Protein AF-A0A5C7WUM7-F1 (afdb_monomer)

Solvent-accessible surface area (backbone atoms only — not comparable to full-atom values): 9212 Å² total; per-residue (Å²): 139,86,84,88,80,85,84,84,79,79,78,79,82,80,80,76,76,86,65,81,74,72,51,59,69,54,48,72,57,59,39,45,69,56,47,37,48,53,50,24,64,69,45,65,85,46,65,63,84,47,30,36,38,27,57,32,47,65,60,32,48,43,39,71,70,52,13,60,83,59,69,40,74,51,57,73,38,27,27,21,51,77,48,29,74,81,45,63,60,85,61,64,52,58,50,31,42,37,37,35,61,64,58,68,76,61,54,49,74,48,17,77,38,73,41,80,76,46,76,52,67,51,63,96,77,51,84,41,74,48,49,78,55,59,12,27,34,28,49,31,22,58,41,76,48,38,27,71,72,43,37,74,77,53,46,47,82,130

Foldseek 3Di:
DDDDDDDDDDDDDPPPPPPPPVVQVVLLVAQLLVQLLVVLVVCVVPDQAAEEEEAEVSNQVSCVPCVVVNVNPHHYQALEDCSLVVDDDDWANQKHWYWAQDDQVLLCVFAVDKAFDFWRDGPPNDDGCSNVRRITIIIGHRTPDGSVVCSVSRHDHD

Mean predicted aligned error: 10.4 Å

Secondary structure (DSSP, 8-state):
---------PPP-------SSSHHHHHHHTTHHHHHHHHHHHHTTS-TT--EEESSHHHHHHHHHHGGGGT--S-EEE-BGGGGGG-PPSS--SEEEEEES--HHHHTTTEEEEEEEEE---GGG---HHHHHT-EEEEEEEESS-HHHHHHHH-B--

pLDDT: mean 82.72, std 21.34, range [34.72, 98.56]

Radius of gyration: 23.05 Å; Cα contacts (8 Å, |Δi|>4): 249; chains: 1; bounding box: 93×44×35 Å

Structure (mmCIF, N/CA/C/O backbone):
data_AF-A0A5C7WUM7-F1
#
_entry.id   AF-A0A5C7WUM7-F1
#
loop_
_atom_site.group_PDB
_atom_site.id
_atom_site.type_symbol
_atom_site.label_atom_id
_atom_site.label_alt_id
_atom_site.label_comp_id
_atom_site.label_asym_id
_atom_site.label_entity_id
_atom_site.label_seq_id
_atom_site.pdbx_PDB_ins_code
_atom_site.Cartn_x
_atom_site.Cartn_y
_atom_site.Cartn_z
_atom_site.occupancy
_atom_site.B_iso_or_equiv
_atom_site.auth_seq_id
_atom_site.auth_comp_id
_atom_site.auth_asym_id
_atom_site.auth_atom_id
_atom_site.pdbx_PDB_model_num
ATOM 1 N N . MET A 1 1 ? 77.664 -34.290 1.719 1.00 35.78 1 MET A N 1
ATOM 2 C CA . MET A 1 1 ? 77.511 -33.013 0.987 1.00 35.78 1 MET A CA 1
ATOM 3 C C . MET A 1 1 ? 76.287 -33.135 0.084 1.00 35.78 1 MET A C 1
ATOM 5 O O . MET A 1 1 ? 76.314 -33.987 -0.789 1.00 35.78 1 MET A O 1
ATOM 9 N N . GLY A 1 2 ? 75.216 -32.368 0.329 1.00 37.47 2 GLY A N 1
ATOM 10 C CA . GLY A 1 2 ? 74.083 -32.226 -0.609 1.00 37.47 2 GLY A CA 1
ATOM 11 C C . GLY A 1 2 ? 72.697 -32.566 -0.044 1.00 37.47 2 GLY A C 1
ATOM 12 O O . GLY A 1 2 ? 72.383 -33.726 0.161 1.00 37.47 2 GLY A O 1
ATOM 13 N N . LEU A 1 3 ? 71.894 -31.526 0.197 1.00 34.72 3 LEU A N 1
ATOM 14 C CA . LEU A 1 3 ? 70.590 -31.474 0.872 1.00 34.72 3 LEU A CA 1
ATOM 15 C C . LEU A 1 3 ? 69.452 -32.340 0.283 1.00 34.72 3 LEU A C 1
ATOM 17 O O . LEU A 1 3 ? 69.295 -32.475 -0.927 1.00 34.72 3 LEU A O 1
ATOM 21 N N . ALA A 1 4 ? 68.549 -32.749 1.182 1.00 41.78 4 ALA A N 1
ATOM 22 C CA . ALA A 1 4 ? 67.186 -33.201 0.912 1.00 41.78 4 ALA A CA 1
ATOM 23 C C . ALA A 1 4 ? 66.309 -32.129 0.238 1.00 41.78 4 ALA A C 1
ATOM 25 O O . ALA A 1 4 ? 66.378 -30.962 0.621 1.00 41.78 4 ALA A O 1
ATOM 26 N N . ARG A 1 5 ? 65.388 -32.536 -0.654 1.00 41.75 5 ARG A N 1
ATOM 27 C CA . ARG A 1 5 ? 64.127 -31.812 -0.924 1.00 41.75 5 ARG A CA 1
ATOM 28 C C . ARG A 1 5 ? 62.994 -32.787 -1.254 1.00 41.75 5 ARG A C 1
ATOM 30 O O . ARG A 1 5 ? 62.941 -33.358 -2.340 1.00 41.75 5 ARG A O 1
ATOM 37 N N . GLY A 1 6 ? 62.082 -32.956 -0.295 1.00 39.31 6 GLY A N 1
ATOM 38 C CA . GLY A 1 6 ? 60.816 -33.660 -0.474 1.00 39.31 6 GLY A CA 1
ATOM 39 C C . GLY A 1 6 ? 59.922 -32.948 -1.489 1.00 39.31 6 GLY A C 1
ATOM 40 O O . GLY A 1 6 ? 59.843 -31.718 -1.523 1.00 39.31 6 GLY A O 1
ATOM 41 N N . ARG A 1 7 ? 59.247 -33.722 -2.341 1.00 42.12 7 ARG A N 1
ATOM 42 C CA . ARG A 1 7 ? 58.310 -33.189 -3.330 1.00 42.12 7 ARG A CA 1
ATOM 43 C C . ARG A 1 7 ? 56.909 -33.157 -2.719 1.00 42.12 7 ARG A C 1
ATOM 45 O O . ARG A 1 7 ? 56.165 -34.127 -2.799 1.00 42.12 7 ARG A O 1
ATOM 52 N N . VAL A 1 8 ? 56.560 -32.024 -2.115 1.00 46.28 8 VAL A N 1
ATOM 53 C CA . VAL A 1 8 ? 55.179 -31.683 -1.749 1.00 46.28 8 VAL A CA 1
ATOM 54 C C . VAL A 1 8 ? 54.373 -31.548 -3.044 1.00 46.28 8 VAL A C 1
ATOM 56 O O . VAL A 1 8 ? 54.616 -30.631 -3.831 1.00 46.28 8 VAL A O 1
ATOM 59 N N . ARG A 1 9 ? 53.424 -32.454 -3.300 1.00 42.31 9 ARG A N 1
ATOM 60 C CA . ARG A 1 9 ? 52.390 -32.242 -4.323 1.00 42.31 9 ARG A CA 1
ATOM 61 C C . ARG A 1 9 ? 51.173 -31.625 -3.642 1.00 42.31 9 ARG A C 1
ATOM 63 O O . ARG A 1 9 ? 50.562 -32.227 -2.770 1.00 42.31 9 ARG A O 1
ATOM 70 N N . ARG A 1 10 ? 50.918 -30.370 -4.014 1.00 42.22 10 ARG A N 1
ATOM 71 C CA . ARG A 1 10 ? 49.876 -29.486 -3.488 1.00 42.22 10 ARG A CA 1
ATOM 72 C C . ARG A 1 10 ? 48.494 -30.123 -3.663 1.00 42.22 10 ARG A C 1
ATOM 74 O O . ARG A 1 10 ? 48.159 -30.561 -4.761 1.00 42.22 10 ARG A O 1
ATOM 81 N N . VAL A 1 11 ? 47.719 -30.142 -2.581 1.00 46.72 11 VAL A N 1
ATOM 82 C CA . VAL A 1 11 ? 46.277 -30.424 -2.581 1.00 46.72 11 VAL A CA 1
ATOM 83 C C . VAL A 1 11 ? 45.583 -29.344 -3.415 1.00 46.72 11 VAL A C 1
ATOM 85 O O . VAL A 1 11 ? 45.943 -28.170 -3.329 1.00 46.72 11 VAL A O 1
ATOM 88 N N . GLY A 1 12 ? 44.654 -29.765 -4.275 1.00 35.97 12 GLY A N 1
ATOM 89 C CA . GLY A 1 12 ? 43.922 -28.893 -5.188 1.00 35.97 12 GLY A CA 1
ATOM 90 C C . GLY A 1 12 ? 43.213 -27.757 -4.456 1.00 35.97 12 GLY A C 1
ATOM 91 O O . GLY A 1 12 ? 42.597 -27.954 -3.412 1.00 35.97 12 GLY A O 1
ATOM 92 N N . TRP A 1 13 ? 43.313 -26.562 -5.026 1.00 36.31 13 TRP A N 1
ATOM 93 C CA . TRP A 1 13 ? 42.541 -25.404 -4.611 1.00 36.31 13 TRP A CA 1
ATOM 94 C C . TRP A 1 13 ? 41.065 -25.675 -4.893 1.00 36.31 13 TRP A C 1
ATOM 96 O O . TRP A 1 13 ? 40.659 -25.750 -6.051 1.00 36.31 13 TRP A O 1
ATOM 106 N N . VAL A 1 14 ? 40.255 -25.804 -3.845 1.00 42.81 14 VAL A N 1
ATOM 107 C CA . VAL A 1 14 ? 38.817 -25.582 -3.980 1.00 42.81 14 VAL A CA 1
ATOM 108 C C . VAL A 1 14 ? 38.654 -24.085 -4.221 1.00 42.81 14 VAL A C 1
ATOM 110 O O . VAL A 1 14 ? 38.796 -23.279 -3.303 1.00 42.81 14 VAL A O 1
ATOM 113 N N . VAL A 1 15 ? 38.405 -23.698 -5.471 1.00 45.69 15 VAL A N 1
ATOM 114 C CA . VAL A 1 15 ? 37.876 -22.368 -5.770 1.00 45.69 15 VAL A CA 1
ATOM 115 C C . VAL A 1 15 ? 36.426 -22.383 -5.300 1.00 45.69 15 VAL A C 1
ATOM 117 O O . VAL A 1 15 ? 35.531 -22.810 -6.022 1.00 45.69 15 VAL A O 1
ATOM 120 N N . LEU A 1 16 ? 36.195 -21.966 -4.056 1.00 41.47 16 LEU A N 1
ATOM 121 C CA . LEU A 1 16 ? 34.869 -21.547 -3.623 1.00 41.47 16 LEU A CA 1
ATOM 122 C C . LEU A 1 16 ? 34.571 -20.241 -4.363 1.00 41.47 16 LEU A C 1
ATOM 124 O O . LEU A 1 16 ? 35.040 -19.172 -3.973 1.00 41.47 16 LEU A O 1
ATOM 128 N N . THR A 1 17 ? 33.841 -20.323 -5.473 1.00 40.75 17 THR A N 1
ATOM 129 C CA . THR A 1 17 ? 33.272 -19.147 -6.132 1.00 40.75 17 THR A CA 1
ATOM 130 C C . THR A 1 17 ? 32.329 -18.459 -5.154 1.00 40.75 17 THR A C 1
ATOM 132 O O . THR A 1 17 ? 31.220 -18.929 -4.906 1.00 40.75 17 THR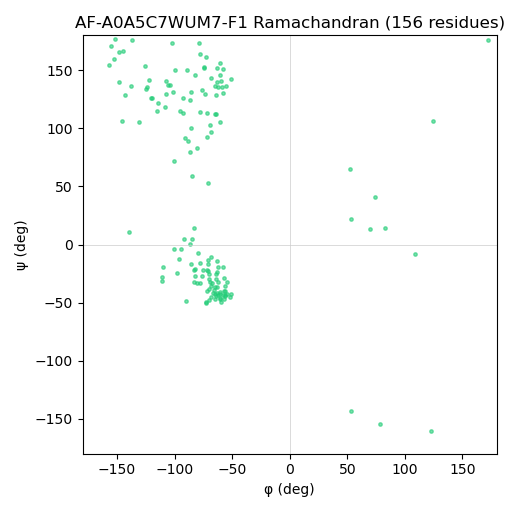 A O 1
ATOM 135 N N . ALA A 1 18 ? 32.767 -17.327 -4.609 1.00 42.25 18 ALA A N 1
ATOM 136 C CA . ALA A 1 18 ? 31.966 -16.394 -3.824 1.00 42.25 18 ALA A CA 1
ATOM 137 C C . ALA A 1 18 ? 30.950 -15.644 -4.715 1.00 42.25 18 ALA A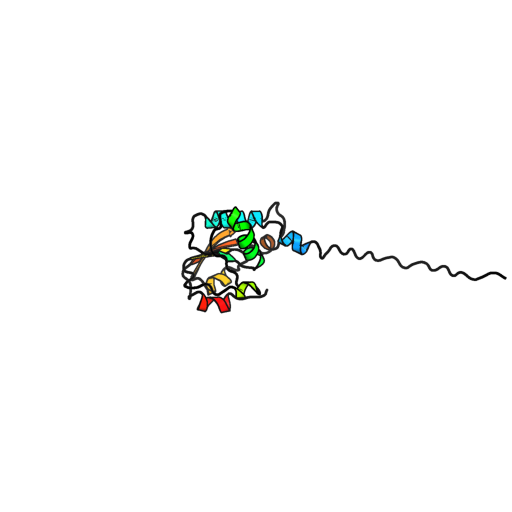 C 1
ATOM 139 O O . ALA A 1 18 ? 30.918 -14.419 -4.745 1.00 42.25 18 ALA A O 1
ATOM 140 N N . ALA A 1 19 ? 30.146 -16.377 -5.489 1.00 43.84 19 ALA A N 1
ATOM 141 C CA . ALA A 1 19 ? 29.187 -15.818 -6.445 1.00 43.84 19 ALA A CA 1
ATOM 142 C C . ALA A 1 19 ? 27.738 -15.799 -5.922 1.00 43.84 19 ALA A C 1
ATOM 144 O O . ALA A 1 19 ? 26.861 -15.253 -6.582 1.00 43.84 19 ALA A O 1
ATOM 145 N N . SER A 1 20 ? 27.469 -16.344 -4.732 1.00 46.56 20 SER A N 1
ATOM 146 C CA . SER A 1 20 ? 26.090 -16.527 -4.249 1.00 46.56 20 SER A CA 1
ATOM 147 C C . SER A 1 20 ? 25.544 -15.398 -3.368 1.00 46.56 20 SER A C 1
ATOM 149 O O . SER A 1 20 ? 24.375 -15.439 -3.010 1.00 46.56 20 SER A O 1
ATOM 151 N N . PHE A 1 21 ? 26.341 -14.381 -3.023 1.00 42.38 21 PHE A N 1
ATOM 152 C CA . PHE A 1 21 ? 25.899 -13.299 -2.122 1.00 42.38 21 PHE A CA 1
ATOM 153 C C . PHE A 1 21 ? 25.712 -11.937 -2.803 1.00 42.38 21 PHE A C 1
ATOM 155 O O . PHE A 1 21 ? 24.982 -11.098 -2.290 1.00 42.38 21 PHE A O 1
ATOM 162 N N . VAL A 1 22 ? 26.302 -11.722 -3.983 1.00 38.94 22 VAL A N 1
ATOM 163 C CA . VAL A 1 22 ? 26.186 -10.448 -4.722 1.00 38.94 22 VAL A CA 1
ATOM 164 C C . VAL A 1 22 ? 24.918 -10.399 -5.597 1.00 38.94 22 VAL A C 1
ATOM 166 O O . VAL A 1 22 ? 24.473 -9.326 -5.984 1.00 38.94 22 VAL A O 1
ATOM 169 N N . LEU A 1 23 ? 24.281 -11.546 -5.862 1.00 51.56 23 LEU A N 1
ATOM 170 C CA . LEU A 1 23 ? 23.135 -11.649 -6.773 1.00 51.56 23 LEU A CA 1
ATOM 171 C C . LEU A 1 23 ? 21.784 -11.289 -6.124 1.00 51.56 23 LEU A C 1
ATOM 173 O O . LEU A 1 23 ? 20.924 -10.733 -6.795 1.00 51.56 23 LEU A O 1
ATOM 177 N N . ALA A 1 24 ? 21.596 -11.561 -4.829 1.00 43.38 24 ALA A N 1
ATOM 178 C CA . ALA A 1 24 ? 20.286 -11.430 -4.182 1.00 43.38 24 ALA A CA 1
ATOM 179 C C . ALA A 1 24 ? 19.773 -9.977 -4.152 1.00 43.38 24 ALA A C 1
ATOM 181 O O . ALA A 1 24 ? 18.658 -9.718 -4.574 1.00 43.38 24 ALA A O 1
ATOM 182 N N . VAL A 1 25 ? 20.602 -9.003 -3.760 1.00 47.50 25 VAL A N 1
ATOM 183 C CA . VAL A 1 25 ? 20.182 -7.586 -3.657 1.00 47.50 25 VAL A CA 1
ATOM 184 C C . VAL A 1 25 ? 19.944 -6.936 -5.033 1.00 47.50 25 VAL A C 1
ATOM 186 O O . VAL A 1 25 ? 19.111 -6.040 -5.173 1.00 47.50 25 VAL A O 1
ATOM 189 N N . LEU A 1 26 ? 20.654 -7.391 -6.072 1.00 41.75 26 LEU A N 1
ATOM 190 C CA . LEU A 1 26 ? 20.478 -6.894 -7.442 1.00 41.75 26 LEU A CA 1
ATOM 191 C C . LEU A 1 26 ? 19.236 -7.494 -8.118 1.00 41.75 26 LEU A C 1
ATOM 193 O O . LEU A 1 26 ? 18.581 -6.803 -8.890 1.00 41.75 26 LEU A O 1
ATOM 197 N N . VAL A 1 27 ? 18.878 -8.744 -7.798 1.00 50.72 27 VAL A N 1
ATOM 198 C CA . VAL A 1 27 ? 17.607 -9.350 -8.233 1.00 50.72 27 VAL A CA 1
ATOM 199 C C . VAL A 1 27 ? 16.425 -8.699 -7.517 1.00 50.72 27 VAL 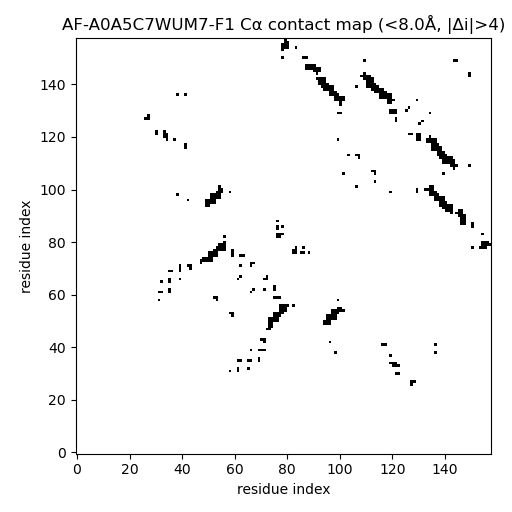A C 1
ATOM 201 O O . VAL A 1 27 ? 15.427 -8.413 -8.165 1.00 50.72 27 VAL A O 1
ATOM 204 N N . GLU A 1 28 ? 16.572 -8.365 -6.233 1.00 51.50 28 GLU A N 1
ATOM 205 C CA . GLU A 1 28 ? 15.563 -7.613 -5.476 1.00 51.50 28 GLU A CA 1
ATOM 206 C C . GLU A 1 28 ? 15.336 -6.205 -6.035 1.00 51.50 28 GLU A C 1
ATOM 208 O O . GLU A 1 28 ? 14.272 -5.657 -5.820 1.00 51.50 28 GLU A O 1
ATOM 213 N N . THR A 1 29 ? 16.289 -5.596 -6.757 1.00 58.88 29 THR A N 1
ATOM 214 C CA . THR A 1 29 ? 16.083 -4.288 -7.420 1.00 58.88 29 THR A CA 1
ATOM 215 C C . THR A 1 29 ? 15.685 -4.373 -8.892 1.00 58.88 29 THR A C 1
ATOM 217 O O . THR A 1 29 ? 15.227 -3.383 -9.475 1.00 58.88 29 THR A O 1
ATOM 220 N N . TYR A 1 30 ? 15.809 -5.555 -9.492 1.00 61.66 30 TYR A N 1
ATOM 221 C CA . TYR A 1 30 ? 15.399 -5.823 -10.861 1.00 61.66 30 TYR A CA 1
ATOM 222 C C . TYR A 1 30 ? 13.875 -6.003 -10.925 1.00 61.66 30 TYR A C 1
ATOM 224 O O . TYR A 1 30 ? 13.315 -6.957 -10.394 1.00 61.66 30 TYR A O 1
ATOM 232 N N . GLY A 1 31 ? 13.199 -5.070 -11.598 1.00 78.81 31 GLY A N 1
ATOM 233 C CA . GLY A 1 31 ? 11.744 -5.074 -11.760 1.00 78.81 31 GLY A CA 1
ATOM 234 C C . GLY A 1 31 ? 11.004 -3.999 -10.964 1.00 78.81 31 GLY A C 1
ATOM 235 O O . GLY A 1 31 ? 9.816 -3.810 -11.217 1.00 78.81 31 GLY A O 1
ATOM 236 N N . TRP A 1 32 ? 11.668 -3.246 -10.074 1.00 88.69 32 TRP A N 1
ATOM 237 C CA . TRP A 1 32 ? 11.003 -2.169 -9.325 1.00 88.69 32 TRP A CA 1
ATOM 238 C C . TRP A 1 32 ? 10.366 -1.089 -10.198 1.00 88.69 32 TRP A C 1
ATOM 240 O O . TRP A 1 32 ? 9.231 -0.727 -9.899 1.00 88.69 32 TRP A O 1
ATOM 250 N N . PRO A 1 33 ? 11.009 -0.580 -11.270 1.00 90.31 33 PRO A N 1
ATOM 251 C CA . PRO A 1 33 ? 10.348 0.378 -12.152 1.00 90.31 33 PRO A CA 1
ATOM 252 C C . PRO A 1 33 ? 9.041 -0.18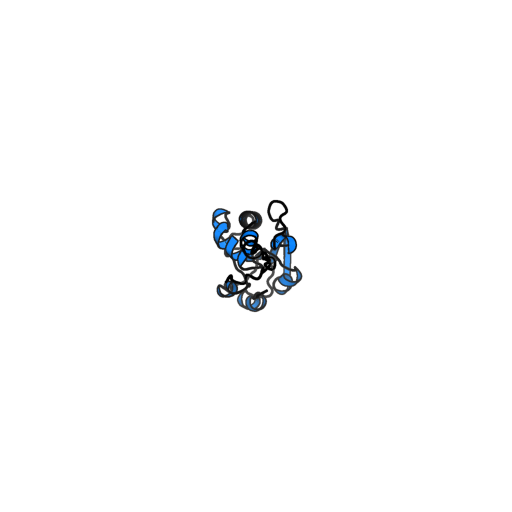4 -12.727 1.00 90.31 33 PRO A C 1
ATOM 254 O O . PRO A 1 33 ? 7.998 0.446 -12.614 1.00 90.31 33 PRO A O 1
ATOM 257 N N . GLN A 1 34 ? 9.059 -1.423 -13.226 1.00 89.75 34 GLN A N 1
ATOM 258 C CA . GLN A 1 34 ? 7.878 -2.081 -13.791 1.00 89.75 34 GLN A CA 1
ATOM 259 C C . GLN A 1 34 ? 6.815 -2.401 -12.733 1.00 89.75 34 GLN A C 1
ATOM 261 O O . GLN A 1 34 ? 5.619 -2.351 -13.024 1.00 89.75 34 GLN A O 1
ATOM 266 N N . PHE A 1 35 ? 7.223 -2.761 -11.516 1.00 92.25 35 PHE A N 1
ATOM 267 C CA . PHE A 1 35 ? 6.325 -2.911 -10.373 1.00 92.25 35 PHE A CA 1
ATOM 268 C C . PHE A 1 35 ? 5.619 -1.586 -10.075 1.00 92.25 35 PHE A C 1
ATOM 270 O O . PHE A 1 35 ? 4.392 -1.547 -9.986 1.00 92.25 35 PHE A O 1
ATOM 277 N N . VAL A 1 36 ? 6.381 -0.494 -9.985 1.00 95.00 36 VAL A N 1
ATOM 278 C CA . VAL A 1 36 ? 5.848 0.843 -9.716 1.00 95.00 36 VAL A CA 1
ATOM 279 C C . VAL A 1 36 ? 4.919 1.304 -10.836 1.00 95.00 36 VAL A C 1
ATOM 281 O O . VAL A 1 36 ? 3.837 1.791 -10.525 1.00 95.00 36 VAL A O 1
ATOM 284 N N . ASP A 1 37 ? 5.253 1.065 -12.105 1.00 95.06 37 ASP A N 1
ATOM 285 C CA . ASP A 1 37 ? 4.383 1.382 -13.245 1.00 95.06 37 ASP A CA 1
ATOM 286 C C . ASP A 1 37 ? 3.045 0.623 -13.182 1.00 95.06 37 ASP A C 1
ATOM 288 O O . ASP A 1 37 ? 1.978 1.196 -13.416 1.00 95.06 37 ASP A O 1
ATOM 292 N N . GLN A 1 38 ? 3.072 -0.665 -12.821 1.00 95.81 38 GLN A N 1
ATOM 293 C CA . GLN A 1 38 ? 1.857 -1.474 -12.656 1.00 95.81 38 GLN A CA 1
ATOM 294 C C . GLN A 1 38 ? 0.983 -0.967 -11.504 1.00 95.81 38 GLN A 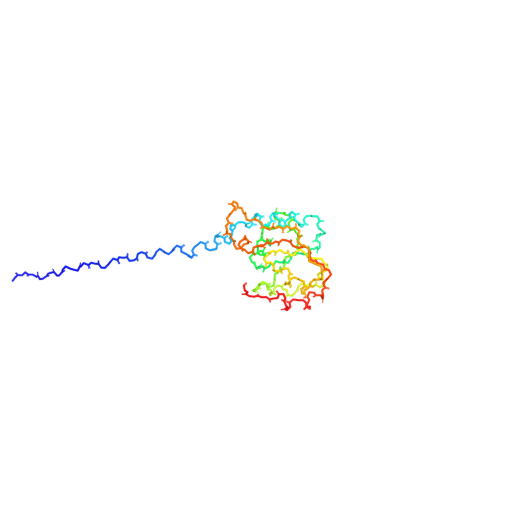C 1
ATOM 296 O O . GLN A 1 38 ? -0.241 -0.873 -11.645 1.00 95.81 38 GLN A O 1
ATOM 301 N N . VAL A 1 39 ? 1.596 -0.605 -10.374 1.00 97.25 39 VAL A N 1
ATOM 302 C CA . VAL A 1 39 ? 0.880 -0.014 -9.237 1.00 97.25 39 VAL A CA 1
ATOM 303 C C . VAL A 1 39 ? 0.332 1.366 -9.595 1.00 97.25 39 VAL A C 1
ATOM 305 O O . VAL A 1 39 ? -0.818 1.656 -9.269 1.00 97.25 39 VAL A O 1
ATOM 308 N N . ALA A 1 40 ? 1.098 2.192 -10.307 1.00 97.62 40 ALA A N 1
ATOM 309 C CA . ALA A 1 40 ? 0.673 3.509 -10.769 1.00 97.62 40 ALA A CA 1
ATOM 310 C C . ALA A 1 40 ? -0.549 3.414 -11.687 1.00 97.62 40 ALA A C 1
ATOM 312 O O . ALA A 1 40 ? -1.545 4.100 -11.456 1.00 97.62 40 ALA A O 1
ATOM 313 N N . ALA A 1 41 ? -0.525 2.503 -12.663 1.00 97.38 41 ALA A N 1
ATOM 314 C CA . ALA A 1 41 ? -1.656 2.257 -13.553 1.00 97.38 41 ALA A CA 1
ATOM 315 C C . ALA A 1 41 ? -2.911 1.801 -12.786 1.00 97.38 41 ALA A C 1
ATOM 317 O O . ALA A 1 41 ? -4.016 2.264 -13.069 1.00 97.38 41 ALA A O 1
ATOM 318 N N . ALA A 1 42 ? -2.746 0.930 -11.785 1.00 97.75 42 ALA A N 1
ATOM 319 C CA . ALA A 1 42 ? -3.845 0.473 -10.937 1.00 97.75 42 ALA A CA 1
ATOM 320 C C . ALA A 1 42 ? -4.386 1.572 -10.002 1.00 97.75 42 ALA A C 1
ATOM 322 O O . ALA A 1 42 ? -5.579 1.593 -9.695 1.00 97.75 42 ALA A O 1
ATOM 323 N N . ALA A 1 43 ? -3.522 2.484 -9.553 1.00 97.81 43 ALA A N 1
ATOM 324 C CA . ALA A 1 43 ? -3.864 3.579 -8.654 1.00 97.81 43 ALA A CA 1
ATOM 325 C C . ALA A 1 43 ? -4.466 4.798 -9.378 1.00 97.81 43 ALA A C 1
ATOM 327 O O . ALA A 1 43 ? -5.255 5.527 -8.777 1.00 97.81 43 ALA A O 1
ATOM 328 N N . ALA A 1 44 ? -4.128 5.012 -10.653 1.00 97.50 44 ALA A N 1
ATOM 329 C CA . ALA A 1 44 ? -4.564 6.151 -11.464 1.00 97.50 44 ALA A CA 1
ATOM 330 C C . ALA A 1 44 ? -6.087 6.417 -11.469 1.00 97.50 44 ALA A C 1
ATOM 332 O O . ALA A 1 44 ? -6.470 7.579 -11.339 1.00 97.50 44 ALA A O 1
ATOM 333 N N . PRO A 1 45 ? -6.980 5.409 -11.574 1.00 97.12 45 PRO A N 1
ATOM 334 C CA . PRO A 1 45 ? -8.425 5.651 -11.539 1.00 97.12 45 PRO A CA 1
ATOM 335 C C . PRO A 1 45 ? -8.993 5.858 -10.123 1.00 97.12 45 PRO A C 1
ATOM 337 O O . PRO A 1 45 ? -10.180 6.153 -9.986 1.00 97.12 45 PRO A O 1
ATOM 340 N N . LEU A 1 46 ? -8.199 5.663 -9.064 1.00 97.06 46 LEU A N 1
ATOM 341 C CA . LEU A 1 46 ? -8.654 5.769 -7.675 1.00 97.06 46 LEU A CA 1
ATOM 342 C C . LEU A 1 46 ? -8.501 7.202 -7.148 1.00 97.06 46 LEU A C 1
ATOM 344 O O . LEU A 1 46 ? -7.540 7.884 -7.518 1.00 97.06 46 LEU A O 1
ATOM 348 N N . PRO A 1 47 ? -9.359 7.643 -6.205 1.00 96.31 47 PRO A N 1
ATOM 349 C CA . PRO A 1 47 ? -9.162 8.912 -5.514 1.00 96.31 47 PRO A CA 1
ATOM 350 C C . PRO A 1 47 ? -7.737 9.029 -4.936 1.00 96.31 47 PRO A C 1
ATOM 352 O O . PRO A 1 47 ? -7.223 8.034 -4.410 1.00 96.31 47 PRO A O 1
ATOM 355 N N . PRO A 1 48 ? -7.101 10.217 -4.967 1.00 93.94 48 PRO A N 1
ATOM 356 C CA . PRO A 1 48 ? -5.743 10.407 -4.438 1.00 93.94 48 PRO A CA 1
ATOM 357 C C . PRO A 1 48 ? -5.598 10.022 -2.959 1.00 93.94 48 PRO A C 1
ATOM 359 O O . PRO A 1 48 ? -4.542 9.573 -2.530 1.00 93.94 48 PRO A O 1
ATOM 362 N N . ALA A 1 49 ? -6.685 10.139 -2.191 1.00 94.50 49 ALA A N 1
ATOM 363 C CA . ALA A 1 49 ? -6.727 9.780 -0.778 1.00 94.50 49 ALA A CA 1
ATOM 364 C C . ALA A 1 49 ? -6.666 8.264 -0.508 1.00 94.50 49 ALA A C 1
ATOM 366 O O . ALA A 1 49 ? -6.468 7.883 0.642 1.00 94.50 49 ALA A O 1
ATOM 367 N N . VAL A 1 50 ? -6.849 7.399 -1.518 1.00 97.81 50 VAL A N 1
ATOM 368 C CA . VAL A 1 50 ? -6.743 5.941 -1.341 1.00 97.81 50 VAL A CA 1
ATOM 369 C C . VAL A 1 50 ? -5.271 5.569 -1.146 1.00 97.81 50 VAL A C 1
ATOM 371 O O . VAL A 1 50 ? -4.501 5.713 -2.103 1.00 97.81 50 VAL A O 1
ATOM 374 N N . PRO A 1 51 ? -4.866 5.081 0.043 1.00 98.00 51 PRO A N 1
ATOM 375 C CA . PRO A 1 51 ? -3.483 4.727 0.316 1.00 98.00 51 PRO A CA 1
ATOM 376 C C . PRO A 1 51 ? -3.113 3.380 -0.309 1.00 98.00 51 PRO A C 1
ATOM 378 O O . PRO A 1 51 ? -3.975 2.558 -0.640 1.00 98.00 51 PRO A O 1
ATOM 381 N N . ILE A 1 52 ? -1.808 3.138 -0.402 1.00 98.50 52 ILE A N 1
ATOM 382 C CA . ILE A 1 52 ? -1.241 1.845 -0.774 1.00 98.50 52 ILE A CA 1
ATOM 383 C C . ILE A 1 52 ? -0.751 1.135 0.488 1.00 98.50 52 ILE A C 1
ATOM 385 O O . ILE A 1 52 ? -0.020 1.715 1.292 1.00 98.50 52 ILE A O 1
ATOM 389 N N . PHE A 1 53 ? -1.125 -0.132 0.648 1.00 98.25 53 PHE A N 1
ATOM 390 C CA . PHE A 1 53 ? -0.564 -1.018 1.665 1.00 98.25 53 PHE A CA 1
ATOM 391 C C . PHE A 1 53 ? 0.209 -2.147 0.986 1.00 98.25 53 PHE A C 1
ATOM 393 O O . PHE A 1 53 ? -0.346 -2.885 0.175 1.00 98.25 53 PHE A O 1
ATOM 400 N N . THR A 1 54 ? 1.489 -2.269 1.303 1.00 97.75 54 THR A N 1
ATOM 401 C CA . THR A 1 54 ? 2.412 -3.209 0.658 1.00 97.75 54 THR A CA 1
ATOM 402 C C . THR A 1 54 ? 2.626 -4.460 1.498 1.00 97.75 54 THR A C 1
ATOM 404 O O . THR A 1 54 ? 2.552 -4.408 2.729 1.00 97.75 54 THR A O 1
ATOM 407 N N . GLY A 1 55 ? 2.892 -5.583 0.835 1.00 94.69 55 GLY A N 1
ATOM 408 C CA . GLY A 1 55 ? 3.165 -6.865 1.474 1.00 94.69 55 GLY A CA 1
ATOM 409 C C . GLY A 1 55 ? 4.563 -6.939 2.076 1.00 94.69 55 GLY A C 1
ATOM 410 O O . GLY A 1 55 ? 4.788 -7.730 2.987 1.00 94.69 55 GLY A O 1
ATOM 411 N N . ASN A 1 56 ? 5.506 -6.117 1.609 1.00 93.25 56 ASN A N 1
ATOM 412 C CA . ASN A 1 56 ? 6.832 -6.035 2.211 1.00 93.25 56 ASN A CA 1
ATOM 413 C C . ASN A 1 56 ? 7.437 -4.621 2.189 1.00 93.25 56 ASN A C 1
ATOM 415 O O . ASN A 1 56 ? 6.963 -3.718 1.504 1.00 93.25 56 ASN A O 1
ATOM 419 N N . TYR A 1 57 ? 8.509 -4.426 2.961 1.00 93.50 57 TYR A N 1
ATOM 420 C CA . TYR A 1 57 ? 9.175 -3.128 3.077 1.00 93.50 57 TYR A CA 1
ATOM 421 C C . TYR A 1 57 ? 9.972 -2.730 1.819 1.00 93.50 57 TYR A C 1
ATOM 423 O O . TYR A 1 57 ? 10.232 -1.543 1.629 1.00 93.50 57 TYR A O 1
ATOM 431 N N . GLY A 1 58 ? 10.362 -3.686 0.968 1.00 92.25 58 GLY A N 1
ATOM 432 C CA . GLY A 1 58 ? 11.028 -3.436 -0.315 1.00 92.25 58 GLY A CA 1
ATOM 433 C C . GLY A 1 58 ? 10.076 -2.804 -1.328 1.00 92.25 58 GLY A C 1
ATOM 434 O O . GLY A 1 58 ? 10.379 -1.745 -1.872 1.00 92.25 58 GLY A O 1
ATOM 435 N N . GLU A 1 59 ? 8.876 -3.370 -1.469 1.00 94.38 59 GLU A N 1
ATOM 436 C CA . GLU A 1 59 ? 7.757 -2.818 -2.247 1.00 94.38 59 GLU A CA 1
ATOM 437 C C . GLU A 1 59 ? 7.399 -1.401 -1.777 1.00 94.38 59 GLU A C 1
ATOM 439 O O . GLU A 1 59 ? 7.221 -0.485 -2.587 1.00 94.38 59 GLU A O 1
ATOM 444 N N . ALA A 1 60 ? 7.336 -1.205 -0.456 1.00 96.56 60 ALA A N 1
ATOM 445 C CA . ALA A 1 60 ? 7.074 0.098 0.148 1.00 96.56 60 ALA A CA 1
ATOM 446 C C . ALA A 1 60 ? 8.172 1.117 -0.183 1.00 96.56 60 ALA A C 1
ATOM 448 O O . ALA A 1 60 ? 7.884 2.267 -0.527 1.00 96.56 60 ALA A O 1
ATOM 449 N N . GLY A 1 61 ? 9.434 0.687 -0.104 1.00 94.56 61 GLY A N 1
ATOM 450 C CA . GLY A 1 61 ? 10.596 1.497 -0.454 1.00 94.56 61 GLY A CA 1
ATOM 451 C C . GLY A 1 61 ? 10.621 1.868 -1.935 1.00 94.56 61 GLY A C 1
ATOM 452 O O . GLY A 1 61 ? 10.833 3.033 -2.266 1.00 94.56 61 GLY A O 1
ATOM 453 N N . ALA A 1 62 ? 10.332 0.919 -2.826 1.00 94.44 62 ALA A N 1
ATOM 454 C CA . ALA A 1 62 ? 10.270 1.151 -4.264 1.00 94.44 62 ALA A CA 1
ATOM 455 C C . ALA A 1 62 ? 9.203 2.188 -4.632 1.00 94.44 62 ALA A C 1
ATOM 457 O O . ALA A 1 62 ? 9.498 3.130 -5.366 1.00 94.44 62 ALA A O 1
ATOM 458 N N . LEU A 1 63 ? 7.994 2.075 -4.072 1.00 96.75 63 LEU A N 1
ATOM 459 C CA . LEU A 1 63 ? 6.935 3.067 -4.286 1.00 96.75 63 LEU A CA 1
ATOM 460 C C . LEU A 1 63 ? 7.287 4.426 -3.684 1.00 96.75 63 LEU A C 1
ATOM 462 O O . LEU A 1 63 ? 7.032 5.446 -4.311 1.00 96.75 63 LEU A O 1
ATOM 466 N N . SER A 1 64 ? 7.910 4.458 -2.507 1.00 94.94 64 SER A N 1
ATOM 467 C CA . SER A 1 64 ? 8.296 5.723 -1.870 1.00 94.94 64 SER A CA 1
ATOM 468 C C . SER A 1 64 ? 9.395 6.465 -2.641 1.00 94.94 64 SER A C 1
ATOM 470 O O . SER A 1 64 ? 9.416 7.692 -2.645 1.00 94.94 64 SER A O 1
ATOM 472 N N . ILE A 1 65 ? 10.307 5.736 -3.296 1.00 94.69 65 ILE A N 1
ATOM 473 C CA . ILE A 1 65 ? 11.450 6.313 -4.025 1.00 94.69 65 ILE A CA 1
ATOM 474 C C . ILE A 1 65 ? 11.106 6.602 -5.493 1.00 94.69 65 ILE A C 1
ATOM 476 O O . ILE A 1 65 ? 11.407 7.685 -5.990 1.00 94.69 65 ILE A O 1
ATOM 480 N N . LEU A 1 66 ? 10.507 5.643 -6.204 1.00 95.50 66 LEU A N 1
ATOM 481 C CA . LEU A 1 66 ? 10.255 5.727 -7.650 1.00 95.50 66 LEU A CA 1
ATOM 482 C C . LEU A 1 66 ? 8.826 6.183 -7.978 1.00 95.50 66 LEU A C 1
ATOM 484 O O . LEU A 1 66 ? 8.588 6.743 -9.048 1.00 95.50 66 LEU A O 1
ATOM 488 N N . GLY A 1 67 ? 7.879 5.970 -7.062 1.00 96.38 67 GLY A N 1
ATOM 489 C CA . GLY A 1 67 ? 6.464 6.292 -7.248 1.00 96.38 67 GLY A CA 1
ATOM 490 C C . GLY A 1 67 ? 6.178 7.741 -7.643 1.00 96.38 67 GLY A C 1
ATOM 491 O O . GLY A 1 67 ? 5.393 7.927 -8.574 1.00 96.38 67 GLY A O 1
ATOM 492 N N . PRO A 1 68 ? 6.829 8.765 -7.050 1.00 95.94 68 PRO A N 1
ATOM 493 C CA . PRO A 1 68 ? 6.585 10.155 -7.432 1.00 95.94 68 PRO A CA 1
ATOM 494 C C . PRO A 1 68 ? 6.813 10.425 -8.926 1.00 95.94 68 PRO A C 1
ATOM 496 O O . PRO A 1 68 ? 6.009 11.106 -9.558 1.00 95.94 68 PRO A O 1
ATOM 499 N N . ALA A 1 69 ? 7.859 9.838 -9.521 1.00 95.62 69 ALA A N 1
ATOM 500 C CA . ALA A 1 69 ? 8.145 9.987 -10.950 1.00 95.62 69 ALA A CA 1
ATOM 501 C C . ALA A 1 69 ? 7.123 9.257 -11.844 1.00 95.62 69 ALA A C 1
ATOM 503 O O . ALA A 1 69 ? 6.909 9.663 -12.983 1.00 95.62 69 ALA A O 1
ATOM 504 N N . ALA A 1 70 ? 6.471 8.216 -11.319 1.00 95.38 70 ALA A N 1
ATOM 505 C CA . ALA A 1 70 ? 5.424 7.449 -11.993 1.00 95.38 70 ALA A CA 1
ATOM 506 C C . ALA A 1 70 ? 3.996 7.974 -11.717 1.00 95.38 70 ALA A C 1
ATOM 508 O O . ALA A 1 70 ? 3.019 7.361 -12.143 1.00 95.38 70 ALA A O 1
ATOM 509 N N . GLY A 1 71 ? 3.842 9.094 -10.997 1.00 95.06 71 GLY A N 1
ATOM 510 C CA . GLY A 1 71 ? 2.533 9.674 -10.662 1.00 95.06 71 GLY A CA 1
ATOM 511 C C . GLY A 1 71 ? 1.837 9.044 -9.448 1.00 95.06 71 GLY A C 1
ATOM 512 O O . GLY A 1 71 ? 0.646 9.269 -9.224 1.00 95.06 71 GLY A O 1
ATOM 513 N N . VAL A 1 72 ? 2.561 8.268 -8.639 1.00 96.38 72 VAL A N 1
ATOM 514 C CA . VAL A 1 72 ? 2.081 7.746 -7.353 1.00 96.38 72 VAL A CA 1
ATOM 515 C C . VAL A 1 72 ? 2.357 8.779 -6.259 1.00 96.38 72 VAL A C 1
ATOM 517 O O . VAL A 1 72 ? 3.315 8.661 -5.502 1.00 96.38 72 VAL A O 1
ATOM 520 N N . ASP A 1 73 ? 1.500 9.797 -6.178 1.00 93.81 73 ASP A N 1
ATOM 521 C CA . ASP A 1 73 ? 1.509 10.800 -5.102 1.00 93.81 73 ASP A CA 1
ATOM 522 C C . ASP A 1 73 ? 0.418 10.485 -4.067 1.00 93.81 73 ASP A C 1
ATOM 524 O O . ASP A 1 73 ? -0.664 11.075 -4.045 1.00 93.81 73 ASP A O 1
ATOM 528 N N . ARG A 1 74 ? 0.648 9.431 -3.280 1.00 95.19 74 ARG A N 1
ATOM 529 C CA . ARG A 1 74 ? -0.275 8.950 -2.241 1.00 95.19 74 ARG A CA 1
ATOM 530 C C . ARG A 1 74 ? 0.488 8.231 -1.139 1.00 95.19 74 ARG A C 1
ATOM 532 O O . ARG A 1 74 ? 1.607 7.770 -1.345 1.00 95.19 74 ARG A O 1
ATOM 539 N N . ALA A 1 75 ? -0.129 8.111 0.031 1.00 96.69 75 ALA A N 1
ATOM 540 C CA . 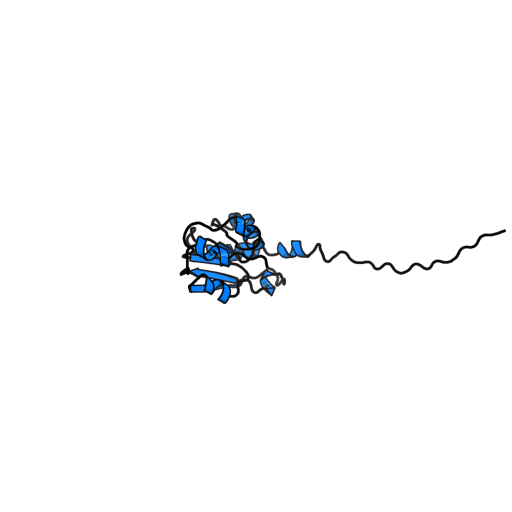ALA A 1 75 ? 0.511 7.481 1.177 1.00 96.69 75 ALA A CA 1
ATOM 541 C C . ALA A 1 75 ? 0.784 5.983 0.940 1.00 96.69 75 ALA A C 1
ATOM 543 O O . ALA A 1 75 ? -0.090 5.258 0.456 1.00 96.69 75 ALA A O 1
ATOM 544 N N . VAL A 1 76 ? 1.982 5.529 1.321 1.00 97.56 76 VAL A N 1
ATOM 545 C CA . VAL A 1 76 ? 2.440 4.137 1.203 1.00 97.56 76 VAL A CA 1
ATOM 546 C C . VAL A 1 76 ? 2.788 3.593 2.585 1.00 97.56 76 VAL A C 1
ATOM 548 O O . VAL A 1 76 ? 3.608 4.163 3.308 1.00 97.56 76 VAL A O 1
ATOM 551 N N . TYR A 1 77 ? 2.192 2.458 2.937 1.00 97.75 77 TYR A N 1
ATOM 552 C CA . TYR A 1 77 ? 2.355 1.809 4.233 1.00 97.75 77 TYR A CA 1
ATOM 553 C C . TYR A 1 77 ? 2.801 0.353 4.081 1.00 97.75 77 TYR A C 1
ATOM 555 O O . TYR A 1 77 ? 2.501 -0.303 3.083 1.00 97.75 77 TYR A O 1
ATOM 563 N N . SER A 1 78 ? 3.490 -0.168 5.096 1.00 97.38 78 SER A N 1
ATOM 564 C CA . SER A 1 78 ? 3.835 -1.586 5.209 1.00 97.38 78 SER A CA 1
ATOM 565 C C . SER A 1 78 ? 3.874 -2.005 6.671 1.00 97.38 78 SER A C 1
ATOM 567 O O . SER A 1 78 ? 4.379 -1.268 7.520 1.00 97.38 78 SER A O 1
ATOM 569 N N . GLY A 1 79 ? 3.359 -3.199 6.952 1.00 96.69 79 GLY A N 1
ATOM 570 C CA . GLY A 1 79 ? 3.485 -3.845 8.256 1.00 96.69 79 GLY A CA 1
ATOM 571 C C . GLY A 1 79 ? 4.767 -4.671 8.410 1.00 96.69 79 GLY A C 1
ATOM 572 O O . GLY A 1 79 ? 4.982 -5.260 9.469 1.00 96.69 79 GLY A O 1
ATOM 573 N N . HIS A 1 80 ? 5.622 -4.724 7.388 1.00 96.81 80 HIS A N 1
ATOM 574 C CA . HIS A 1 80 ? 6.783 -5.604 7.384 1.00 96.81 80 HIS A CA 1
ATOM 575 C C . HIS A 1 80 ? 8.004 -4.970 8.076 1.00 96.81 80 HIS A C 1
ATOM 577 O O . HIS A 1 80 ? 8.412 -3.847 7.761 1.00 96.81 80 HIS A O 1
ATOM 583 N N . ASN A 1 81 ? 8.640 -5.722 8.978 1.00 96.25 81 ASN A N 1
ATOM 584 C CA . ASN A 1 81 ? 9.894 -5.376 9.644 1.00 96.25 81 ASN A CA 1
ATOM 585 C C . ASN A 1 81 ? 9.824 -3.993 10.308 1.00 96.25 81 ASN A C 1
ATOM 587 O O . ASN A 1 81 ? 8.799 -3.581 10.854 1.00 96.25 81 ASN A O 1
ATOM 591 N N . ASN A 1 82 ? 10.931 -3.254 10.276 1.00 95.25 82 ASN A N 1
ATOM 592 C CA . ASN A 1 82 ? 11.011 -1.918 10.845 1.00 95.25 82 ASN A CA 1
ATOM 593 C C . ASN A 1 82 ? 10.168 -0.893 10.075 1.00 95.25 82 ASN A C 1
ATOM 595 O O . ASN A 1 82 ? 9.945 0.188 10.611 1.00 95.25 82 ASN A O 1
ATOM 599 N N . TYR A 1 83 ? 9.643 -1.219 8.883 1.00 95.75 83 TYR A N 1
ATOM 600 C CA . TYR A 1 83 ? 8.735 -0.308 8.184 1.00 95.75 83 TYR A CA 1
ATOM 601 C C . TYR A 1 83 ? 7.454 -0.061 8.986 1.00 95.75 83 TYR A C 1
ATOM 603 O O . TYR A 1 83 ? 6.933 1.053 9.024 1.00 95.75 83 TYR A O 1
ATOM 611 N N . ALA A 1 84 ? 7.017 -1.068 9.746 1.00 95.88 84 ALA A N 1
ATOM 612 C CA . ALA A 1 84 ? 5.882 -0.959 10.651 1.00 95.88 84 ALA A CA 1
ATOM 613 C C . ALA A 1 84 ? 6.016 0.140 11.719 1.00 95.88 84 ALA A C 1
ATOM 615 O O . ALA A 1 84 ? 5.006 0.533 12.306 1.00 95.88 84 ALA A O 1
ATOM 616 N N . LEU A 1 85 ? 7.238 0.610 12.004 1.00 95.56 85 LEU A N 1
ATOM 617 C CA . LEU A 1 85 ? 7.491 1.673 12.981 1.00 95.56 85 LEU A CA 1
ATOM 618 C C . LEU A 1 85 ? 7.010 3.048 12.489 1.00 95.56 85 LEU A C 1
ATOM 620 O O . LEU A 1 85 ? 6.830 3.943 13.309 1.00 95.56 85 LEU A O 1
ATOM 624 N N . TRP A 1 86 ? 6.758 3.207 11.184 1.00 93.56 86 TRP A N 1
ATOM 625 C CA . TRP A 1 86 ? 6.146 4.411 10.606 1.00 93.56 86 TRP A CA 1
ATOM 626 C C . TRP A 1 86 ? 4.606 4.410 10.662 1.00 93.56 86 TRP A C 1
ATOM 628 O O . TRP A 1 86 ? 3.983 5.331 10.137 1.00 93.56 86 TRP A O 1
ATOM 638 N N . GLY A 1 87 ? 3.980 3.410 11.298 1.00 86.81 87 GLY A N 1
ATOM 639 C CA . GLY A 1 87 ? 2.527 3.354 11.507 1.00 86.81 87 GLY A CA 1
ATOM 640 C C . GLY A 1 87 ? 2.114 2.902 12.919 1.00 86.81 87 GLY A C 1
ATOM 641 O O . GLY A 1 87 ? 2.973 2.548 13.732 1.00 86.81 87 GLY A O 1
ATOM 642 N N . PRO A 1 88 ? 0.801 2.891 13.232 1.00 94.88 88 PRO A N 1
ATOM 643 C CA . PRO A 1 88 ? -0.322 2.883 12.289 1.00 94.88 88 PRO A CA 1
ATOM 644 C C . PRO A 1 88 ? -0.599 4.224 11.594 1.00 94.88 88 PRO A C 1
A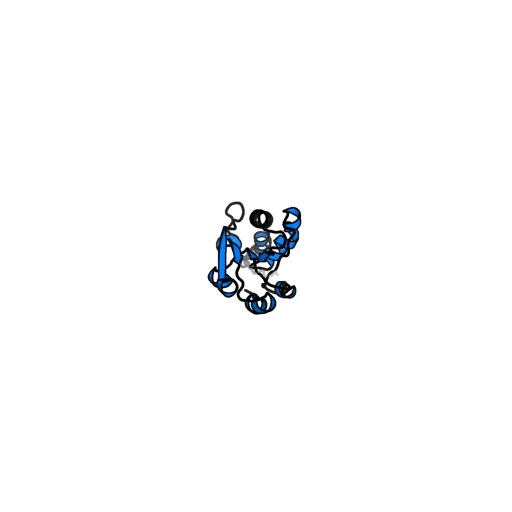TOM 646 O O . PRO A 1 88 ? -0.360 5.278 12.184 1.00 94.88 88 PRO A O 1
ATOM 649 N N . PRO A 1 89 ? -1.170 4.202 10.375 1.00 94.38 89 PRO A N 1
ATOM 650 C CA . PRO A 1 89 ? -1.793 5.382 9.782 1.00 94.38 89 PRO A CA 1
ATOM 651 C C . PRO A 1 89 ? -2.969 5.888 10.639 1.00 94.38 89 PRO A C 1
ATOM 653 O O . PRO A 1 89 ? -3.571 5.107 11.380 1.00 94.38 89 PRO A O 1
ATOM 656 N N . PRO A 1 90 ? -3.350 7.172 10.539 1.00 94.12 90 PRO A N 1
ATOM 657 C CA . PRO A 1 90 ? -4.546 7.672 11.206 1.00 94.12 90 PRO A CA 1
ATOM 658 C C . PRO A 1 90 ? -5.828 7.215 10.489 1.00 94.12 90 PRO A C 1
ATOM 660 O O . PRO A 1 90 ? -5.856 7.044 9.271 1.00 94.12 90 PRO A O 1
ATOM 663 N N . GLY A 1 91 ? -6.927 7.098 11.235 1.00 94.88 91 GLY A N 1
ATOM 664 C CA . GLY A 1 91 ? -8.266 6.900 10.672 1.00 94.88 91 GLY A CA 1
ATOM 665 C C . GLY A 1 91 ? -8.568 5.470 10.217 1.00 94.88 91 GLY A C 1
ATOM 666 O O . GLY A 1 91 ? -8.018 4.501 10.739 1.00 94.88 91 GLY A O 1
ATOM 667 N N . ARG A 1 92 ? -9.500 5.339 9.266 1.00 96.00 92 ARG A N 1
ATOM 668 C CA . ARG A 1 92 ? -10.031 4.050 8.802 1.00 96.00 92 ARG A CA 1
ATOM 669 C C . ARG A 1 92 ? -9.528 3.691 7.397 1.00 96.00 92 ARG A C 1
ATOM 671 O O . ARG A 1 92 ? -9.504 4.563 6.529 1.00 96.00 92 ARG A O 1
ATOM 678 N N . PRO A 1 93 ? -9.198 2.415 7.132 1.00 95.31 93 PRO A N 1
ATOM 679 C CA . PRO A 1 93 ? -8.858 1.934 5.795 1.00 95.31 93 PRO A CA 1
ATOM 680 C C . PRO A 1 93 ? -10.099 1.558 4.977 1.00 95.31 93 PRO A C 1
ATOM 682 O O . PRO A 1 93 ? -10.250 0.406 4.565 1.00 95.31 93 PRO A O 1
ATOM 685 N N . ASP A 1 94 ? -11.013 2.508 4.759 1.00 97.25 94 ASP A N 1
ATOM 686 C CA . ASP A 1 94 ? -12.295 2.222 4.093 1.00 97.25 94 ASP A CA 1
ATOM 687 C C . ASP A 1 94 ? -12.120 1.771 2.632 1.00 97.25 94 ASP A C 1
ATOM 689 O O . ASP A 1 94 ? -12.905 0.973 2.119 1.00 97.25 94 ASP A O 1
ATOM 693 N N . THR A 1 95 ? -11.060 2.235 1.970 1.00 98.12 95 THR A N 1
ATOM 694 C CA . THR A 1 95 ? -10.581 1.711 0.686 1.00 98.12 95 THR A CA 1
ATOM 695 C C . THR A 1 95 ? -9.060 1.756 0.673 1.00 98.12 95 THR A C 1
ATOM 697 O O . THR A 1 95 ? -8.480 2.800 0.965 1.00 98.12 95 THR A O 1
ATOM 700 N N . VAL A 1 96 ? -8.411 0.641 0.340 1.00 98.44 96 VAL A N 1
ATOM 701 C CA . VAL A 1 96 ? -6.946 0.513 0.296 1.00 98.44 96 VAL A CA 1
ATOM 702 C C . VAL A 1 96 ? -6.537 -0.266 -0.946 1.00 98.44 96 VAL A C 1
ATOM 704 O O . VAL A 1 96 ? -7.137 -1.294 -1.269 1.00 98.44 96 VAL A O 1
ATOM 707 N N . LEU A 1 97 ? -5.498 0.206 -1.631 1.00 98.50 97 LEU A N 1
ATOM 708 C CA . LEU A 1 97 ? -4.840 -0.558 -2.683 1.00 98.50 97 LEU A CA 1
ATOM 709 C C . LEU A 1 97 ? -3.777 -1.456 -2.038 1.00 98.50 97 LEU A C 1
ATOM 711 O O . LEU A 1 97 ? -2.699 -0.989 -1.673 1.00 98.50 97 LEU A O 1
ATOM 715 N N . CYS A 1 98 ? -4.087 -2.736 -1.845 1.00 98.31 98 CYS A N 1
ATOM 716 C CA . CYS A 1 98 ? -3.140 -3.699 -1.293 1.00 98.31 98 CYS A CA 1
ATOM 717 C C . CYS A 1 98 ? -2.281 -4.287 -2.415 1.00 98.31 98 CYS A C 1
ATOM 719 O O . CYS A 1 98 ? -2.808 -4.841 -3.378 1.00 98.31 98 CYS A O 1
ATOM 721 N N . VAL A 1 99 ? -0.964 -4.177 -2.294 1.00 97.12 99 VAL A N 1
ATOM 722 C CA . VAL A 1 99 ? 0.004 -4.563 -3.326 1.00 97.12 99 VAL A CA 1
ATOM 723 C C . VAL A 1 99 ? 1.004 -5.548 -2.745 1.00 97.12 99 VAL A C 1
ATOM 725 O O . VAL A 1 99 ? 1.525 -5.312 -1.663 1.00 97.12 99 VAL A O 1
ATOM 728 N N . GLY A 1 100 ? 1.281 -6.628 -3.464 1.00 93.31 100 GLY A N 1
ATOM 729 C CA . GLY A 1 100 ? 2.371 -7.536 -3.132 1.00 93.31 100 GLY A CA 1
ATOM 730 C C . GLY A 1 100 ? 1.916 -8.969 -2.932 1.00 93.31 100 GLY A C 1
ATOM 731 O O . GLY A 1 100 ? 0.853 -9.397 -3.404 1.00 93.31 100 GLY A O 1
ATOM 732 N N . ARG A 1 101 ? 2.749 -9.747 -2.246 1.00 89.69 101 ARG A N 1
ATOM 733 C CA . ARG A 1 101 ? 2.493 -11.168 -2.003 1.00 89.69 101 ARG A CA 1
ATOM 734 C C . ARG A 1 101 ? 1.524 -11.390 -0.840 1.00 89.69 101 ARG A C 1
ATOM 736 O O . ARG A 1 101 ? 1.924 -11.724 0.272 1.00 89.69 101 ARG A O 1
ATOM 743 N N . PHE A 1 102 ? 0.229 -11.296 -1.122 1.00 88.00 102 PHE A N 1
ATOM 744 C CA . PHE A 1 102 ? -0.818 -11.643 -0.160 1.00 88.00 102 PHE A CA 1
ATOM 745 C C . PHE A 1 102 ? -1.472 -12.988 -0.463 1.00 88.00 102 PHE A C 1
ATOM 747 O O . PHE A 1 102 ? -1.874 -13.270 -1.592 1.00 88.00 102 PHE A O 1
ATOM 754 N N . LYS A 1 103 ? -1.696 -13.785 0.588 1.00 85.25 103 LYS A N 1
ATOM 755 C CA . LYS A 1 103 ? -2.755 -14.803 0.561 1.00 85.25 103 LYS A CA 1
ATOM 756 C C . LYS A 1 103 ? -4.100 -14.071 0.687 1.00 85.25 103 LYS A C 1
ATOM 758 O O . LYS A 1 103 ? -4.230 -13.306 1.639 1.00 85.25 103 LYS A O 1
ATOM 763 N N . PRO A 1 104 ? -5.113 -14.302 -0.168 1.00 84.94 104 PRO A N 1
ATOM 764 C CA . PRO A 1 104 ? -6.407 -13.615 -0.046 1.00 84.94 104 PRO A CA 1
ATOM 765 C C . PRO A 1 104 ? -7.014 -13.709 1.363 1.00 84.94 104 PRO A C 1
ATOM 767 O O . PRO A 1 104 ? -7.336 -12.691 1.968 1.00 84.94 104 PRO A O 1
ATOM 770 N N . GLY A 1 105 ? -6.985 -14.904 1.965 1.00 93.25 105 GLY A N 1
ATOM 771 C CA . GLY A 1 105 ? -7.448 -15.126 3.340 1.00 93.25 105 GLY A CA 1
ATOM 772 C C . GLY A 1 105 ? -6.660 -14.387 4.432 1.00 93.25 105 GLY A C 1
ATOM 773 O O . GLY A 1 105 ? -7.123 -14.317 5.564 1.00 93.25 105 GLY A O 1
ATOM 774 N N . TYR A 1 106 ? -5.472 -13.839 4.142 1.00 94.94 106 TYR A N 1
ATOM 775 C CA . TYR A 1 106 ? -4.791 -12.905 5.047 1.00 94.94 106 TYR A CA 1
ATOM 776 C C . TYR A 1 106 ? -5.502 -11.548 5.042 1.00 94.94 106 TYR A C 1
ATOM 778 O O . TYR A 1 106 ? -5.843 -11.046 6.110 1.00 94.94 106 TYR A O 1
ATOM 786 N N . LEU A 1 107 ? -5.759 -10.987 3.854 1.00 97.06 107 LEU A N 1
ATOM 787 C CA . LEU A 1 107 ? -6.417 -9.686 3.689 1.00 97.06 107 LEU A CA 1
ATOM 788 C C . LEU A 1 107 ? -7.863 -9.719 4.203 1.00 97.06 107 LEU A C 1
ATOM 790 O O . LEU A 1 107 ? -8.304 -8.774 4.854 1.00 97.06 107 LEU A O 1
ATOM 794 N N . GLU A 1 108 ? -8.567 -10.836 4.007 1.00 98.12 108 GLU A N 1
ATOM 795 C CA . GLU A 1 108 ? -9.965 -11.025 4.435 1.00 98.12 108 GLU A CA 1
ATOM 796 C C . GLU A 1 108 ? -10.170 -10.948 5.964 1.00 98.12 108 GLU A C 1
ATOM 798 O O . GLU A 1 108 ? -11.282 -10.702 6.453 1.00 98.12 108 GLU A O 1
ATOM 803 N N . ARG A 1 109 ? -9.092 -11.114 6.749 1.00 97.56 109 ARG A N 1
ATOM 804 C CA . ARG A 1 109 ? -9.123 -10.906 8.208 1.00 97.56 109 ARG A CA 1
ATOM 805 C C . ARG A 1 109 ? -9.250 -9.441 8.602 1.00 97.56 109 ARG A C 1
ATOM 807 O O . ARG A 1 109 ? -9.691 -9.163 9.712 1.00 97.56 109 ARG A O 1
ATOM 814 N N . PHE A 1 110 ? -8.862 -8.526 7.719 1.00 98.12 110 PHE A N 1
ATOM 815 C CA . PHE A 1 110 ? -8.828 -7.088 7.983 1.00 98.12 110 PHE A CA 1
ATOM 816 C C . PHE A 1 110 ? -9.884 -6.333 7.172 1.00 98.12 110 PHE A C 1
ATOM 818 O O . PHE A 1 110 ? -10.443 -5.354 7.663 1.00 98.12 110 PHE A O 1
ATOM 825 N N . TRP A 1 111 ? -10.217 -6.827 5.979 1.00 98.56 111 TRP A N 1
ATOM 826 C CA . TRP A 1 111 ? -11.220 -6.260 5.079 1.00 98.56 111 TRP A CA 1
ATOM 827 C C . TRP A 1 111 ? -12.273 -7.304 4.723 1.00 98.56 111 TRP A C 1
ATOM 829 O O . TRP A 1 111 ? -11.941 -8.451 4.443 1.00 98.56 111 TRP A O 1
ATOM 839 N N . ALA A 1 112 ? -13.552 -6.932 4.751 1.00 98.19 112 ALA A N 1
ATOM 840 C CA . ALA A 1 112 ? -14.618 -7.835 4.322 1.00 98.19 112 ALA A CA 1
ATOM 841 C C . ALA A 1 112 ? -14.693 -7.953 2.792 1.00 98.19 112 ALA A C 1
ATOM 843 O O . ALA A 1 112 ? -15.104 -8.994 2.285 1.00 98.19 112 ALA A O 1
ATOM 844 N N . GLU A 1 113 ? -14.262 -6.920 2.064 1.00 98.19 113 GLU A N 1
ATOM 845 C CA . GLU A 1 113 ? -14.159 -6.940 0.608 1.00 98.19 113 GLU A CA 1
ATOM 846 C C . GLU A 1 113 ? -12.690 -6.977 0.189 1.00 98.19 113 GLU A C 1
ATOM 848 O O . GLU A 1 113 ? -11.932 -6.050 0.473 1.00 98.19 113 GLU A O 1
ATOM 853 N N . VAL A 1 114 ? -12.294 -8.041 -0.511 1.00 98.25 114 VAL A N 1
ATOM 854 C CA . VAL A 1 114 ? -10.951 -8.209 -1.077 1.00 98.25 114 VAL A CA 1
ATOM 855 C C . VAL A 1 114 ? -11.100 -8.625 -2.532 1.00 98.25 114 VAL A C 1
ATOM 857 O O . VAL A 1 114 ? -11.446 -9.766 -2.838 1.00 98.25 114 VAL A O 1
ATOM 860 N N . ARG A 1 115 ? -10.848 -7.696 -3.456 1.00 97.56 115 ARG A N 1
ATOM 861 C CA . ARG A 1 115 ? -10.972 -7.956 -4.893 1.00 97.56 115 ARG A CA 1
ATOM 862 C C . ARG A 1 115 ? -9.622 -7.844 -5.572 1.00 97.56 115 ARG A C 1
ATOM 864 O O . ARG A 1 115 ? -9.067 -6.755 -5.666 1.00 97.56 115 ARG A O 1
ATOM 871 N N . LYS A 1 116 ? -9.119 -8.953 -6.111 1.00 96.88 116 LYS A N 1
ATOM 872 C CA . LYS A 1 116 ? -7.941 -8.929 -6.984 1.00 96.88 116 LYS A CA 1
ATOM 873 C C . LYS A 1 116 ? -8.263 -8.136 -8.252 1.00 96.88 116 LYS A C 1
ATOM 875 O O . LYS A 1 116 ? -9.277 -8.406 -8.895 1.00 96.88 116 LYS A O 1
ATOM 880 N N . ILE A 1 117 ? -7.420 -7.168 -8.600 1.00 95.88 117 ILE A N 1
ATOM 881 C CA . ILE A 1 117 ? -7.593 -6.334 -9.799 1.00 95.88 117 ILE A CA 1
ATOM 882 C C . ILE A 1 117 ? -6.532 -6.604 -10.867 1.00 95.88 117 ILE A C 1
ATOM 884 O O . ILE A 1 117 ? -6.828 -6.452 -12.048 1.00 95.88 117 ILE A O 1
ATOM 888 N N . ALA A 1 118 ? -5.331 -7.040 -10.475 1.00 93.00 118 ALA A N 1
ATOM 889 C CA . ALA A 1 118 ? -4.258 -7.394 -11.400 1.00 93.00 118 ALA A CA 1
ATOM 890 C C . ALA A 1 118 ? -3.246 -8.358 -10.760 1.00 93.00 118 ALA A C 1
ATOM 892 O O . ALA A 1 118 ? -3.074 -8.378 -9.541 1.00 93.00 118 ALA A O 1
ATOM 893 N N . ASP A 1 119 ? -2.563 -9.140 -11.594 1.00 91.81 119 ASP A N 1
ATOM 894 C CA . ASP A 1 119 ? -1.301 -9.797 -11.240 1.00 91.81 119 ASP A CA 1
ATOM 895 C C . ASP A 1 119 ? -0.140 -8.816 -11.413 1.00 91.81 119 ASP A C 1
ATOM 897 O O . ASP A 1 119 ? -0.156 -8.020 -12.352 1.00 91.81 119 ASP A O 1
ATOM 901 N N . ILE A 1 120 ? 0.880 -8.922 -10.563 1.00 88.88 120 ILE A N 1
ATOM 902 C CA . ILE A 1 120 ? 2.144 -8.202 -10.730 1.00 88.88 120 ILE A CA 1
ATOM 903 C C . ILE A 1 120 ? 3.102 -9.105 -11.493 1.00 88.88 120 ILE A C 1
ATOM 905 O O . ILE A 1 120 ? 3.328 -10.256 -11.113 1.00 88.88 120 ILE A O 1
ATOM 909 N N . ARG A 1 121 ? 3.658 -8.591 -12.588 1.00 83.38 121 ARG A N 1
ATOM 910 C CA . ARG A 1 121 ? 4.559 -9.350 -13.460 1.00 83.38 121 ARG A CA 1
ATOM 911 C C . ARG A 1 121 ? 5.923 -8.670 -13.529 1.00 83.38 121 ARG A C 1
ATOM 913 O O . ARG A 1 121 ? 5.968 -7.489 -13.879 1.00 83.38 121 ARG A O 1
ATOM 920 N N . PRO A 1 122 ? 7.027 -9.372 -13.237 1.00 71.75 122 PRO A N 1
ATOM 921 C CA . PRO A 1 122 ? 8.356 -8.828 -13.474 1.00 71.75 122 PRO A CA 1
ATOM 922 C C . PRO A 1 122 ? 8.694 -8.798 -14.973 1.00 71.75 122 PRO A C 1
ATOM 924 O O . PRO A 1 122 ? 8.072 -9.519 -15.767 1.00 71.75 122 PRO A O 1
ATOM 927 N N . PRO A 1 123 ? 9.689 -7.987 -15.371 1.00 70.06 123 PRO A N 1
ATOM 928 C CA . PRO A 1 123 ? 10.168 -7.939 -16.747 1.00 70.06 123 PRO A CA 1
ATOM 929 C C . PRO A 1 123 ? 10.770 -9.274 -17.213 1.00 70.06 123 PRO A C 1
ATOM 931 O O . PRO A 1 123 ? 11.283 -10.071 -16.424 1.00 70.06 123 PRO A O 1
ATOM 934 N N . ASP A 1 124 ? 10.677 -9.507 -18.525 1.00 67.06 124 ASP A N 1
ATOM 935 C CA . ASP A 1 124 ? 11.380 -10.552 -19.285 1.00 67.06 124 ASP A CA 1
ATOM 936 C C . ASP A 1 124 ? 11.228 -11.992 -18.766 1.00 67.06 124 ASP A C 1
ATOM 938 O O . ASP A 1 124 ? 12.035 -12.875 -19.053 1.00 67.06 124 ASP A O 1
ATOM 942 N N . GLY A 1 125 ? 10.164 -12.261 -18.004 1.00 59.00 125 GLY A N 1
ATOM 943 C CA . GLY A 1 125 ? 9.900 -13.586 -17.454 1.00 59.00 125 GLY A CA 1
ATOM 944 C C . GLY A 1 125 ? 10.885 -14.015 -16.364 1.00 59.00 125 GLY A C 1
ATOM 945 O O . GLY A 1 125 ? 10.856 -15.194 -15.998 1.00 59.00 125 GLY A O 1
ATOM 946 N N . VAL A 1 126 ? 11.689 -13.095 -15.822 1.00 60.53 126 VAL A N 1
ATOM 947 C CA . VAL A 1 126 ? 12.604 -13.361 -14.704 1.00 60.53 126 VAL A CA 1
ATOM 948 C C . VAL A 1 126 ? 11.820 -13.867 -13.496 1.00 60.53 126 VAL A C 1
ATOM 950 O O . VAL A 1 126 ? 10.742 -13.367 -13.180 1.00 60.53 126 VAL A O 1
ATOM 953 N N . ASP A 1 127 ? 12.338 -14.913 -12.859 1.00 55.72 127 ASP A N 1
ATOM 954 C CA . ASP A 1 127 ? 11.768 -15.475 -11.638 1.00 55.72 127 ASP A CA 1
ATOM 955 C C . ASP A 1 127 ? 12.369 -14.734 -10.441 1.00 55.72 127 ASP A C 1
ATOM 957 O O . ASP A 1 127 ? 13.445 -15.073 -9.953 1.00 55.72 127 ASP A O 1
ATOM 961 N N . ASN A 1 128 ? 11.720 -13.638 -10.053 1.00 59.81 128 ASN A N 1
ATOM 962 C CA . ASN A 1 128 ? 12.029 -12.896 -8.836 1.00 59.81 128 ASN A CA 1
ATOM 963 C C . ASN A 1 128 ? 10.999 -13.221 -7.739 1.00 59.81 128 ASN A C 1
ATOM 965 O O . ASN A 1 128 ? 10.015 -13.932 -7.982 1.00 59.81 128 ASN A O 1
ATOM 969 N N . ALA A 1 129 ? 11.232 -12.720 -6.524 1.00 56.34 129 ALA A N 1
ATOM 970 C CA . ALA A 1 129 ? 10.399 -13.017 -5.360 1.00 56.34 129 ALA A CA 1
ATOM 971 C C . ALA A 1 129 ? 8.906 -12.710 -5.604 1.00 56.34 129 ALA A C 1
ATOM 973 O O . ALA A 1 129 ? 8.032 -13.442 -5.126 1.00 56.34 129 ALA A O 1
ATOM 974 N N . GLU A 1 130 ? 8.604 -11.693 -6.412 1.00 58.09 130 GLU A N 1
ATOM 975 C CA . GLU A 1 130 ? 7.252 -11.287 -6.793 1.00 58.09 130 GLU A CA 1
ATOM 976 C C . GLU A 1 130 ? 6.571 -12.331 -7.691 1.00 58.09 130 GLU A C 1
ATOM 978 O O . GLU A 1 130 ? 5.419 -12.704 -7.435 1.00 58.09 130 GLU A O 1
ATOM 983 N N . LYS A 1 131 ? 7.269 -12.857 -8.708 1.00 58.31 131 LYS A N 1
ATOM 984 C CA . LYS A 1 131 ? 6.712 -13.874 -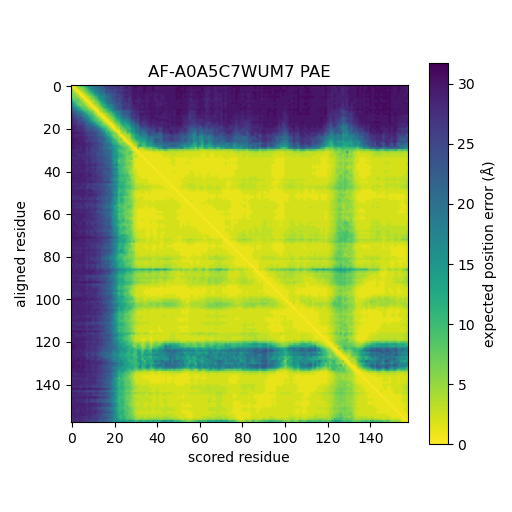9.618 1.00 58.31 131 LYS A CA 1
ATOM 985 C C . LYS A 1 131 ? 6.582 -15.235 -8.960 1.00 58.31 131 LYS A C 1
ATOM 987 O O . LYS A 1 131 ? 5.496 -15.815 -9.014 1.00 58.31 131 LYS A O 1
ATOM 992 N N . SER A 1 132 ? 7.633 -15.731 -8.306 1.00 56.44 132 SER A N 1
ATOM 993 C CA . SER A 1 132 ? 7.560 -17.017 -7.598 1.00 56.44 132 SER A CA 1
ATOM 994 C C . SER A 1 132 ? 6.554 -16.959 -6.441 1.00 56.44 132 SER A C 1
ATOM 996 O O . SER A 1 132 ? 5.991 -17.976 -6.029 1.00 56.44 132 SER A O 1
ATOM 998 N N . GLY A 1 133 ? 6.315 -15.756 -5.910 1.00 60.69 133 GLY A N 1
ATOM 999 C CA . GLY A 1 133 ? 5.393 -15.507 -4.816 1.00 60.69 133 GLY A CA 1
ATOM 1000 C C . GLY A 1 133 ? 3.923 -15.370 -5.211 1.00 60.69 133 GLY A C 1
ATOM 1001 O O . GLY A 1 133 ? 3.071 -15.578 -4.342 1.00 60.69 133 GLY A O 1
ATOM 1002 N N . GLY A 1 134 ? 3.622 -15.052 -6.475 1.00 77.38 134 GLY A N 1
ATOM 1003 C CA . GLY A 1 134 ? 2.268 -14.737 -6.938 1.00 77.38 134 GLY A CA 1
ATOM 1004 C C . GLY A 1 134 ? 1.786 -13.357 -6.482 1.00 77.38 134 GLY A C 1
ATOM 1005 O O . GLY A 1 134 ? 0.642 -13.222 -6.041 1.00 77.38 134 GLY A O 1
ATOM 1006 N N . ALA A 1 135 ? 2.665 -12.350 -6.527 1.00 88.81 135 ALA A N 1
ATOM 1007 C CA . ALA A 1 135 ? 2.332 -10.984 -6.146 1.00 88.81 135 ALA A CA 1
ATOM 1008 C C . ALA A 1 135 ? 1.191 -10.420 -7.008 1.00 88.81 135 ALA A C 1
ATOM 1010 O O . ALA A 1 135 ? 1.099 -10.654 -8.216 1.00 88.81 135 ALA A O 1
ATOM 1011 N N . ALA A 1 136 ? 0.292 -9.677 -6.371 1.00 94.38 136 ALA A N 1
ATOM 1012 C CA . ALA A 1 136 ? -0.905 -9.158 -7.010 1.00 94.38 136 ALA A CA 1
ATOM 1013 C C . ALA A 1 136 ? -1.318 -7.818 -6.406 1.00 94.38 136 ALA A C 1
ATOM 1015 O O . ALA A 1 136 ? -0.860 -7.420 -5.334 1.00 94.38 136 ALA A O 1
ATOM 1016 N N . ILE A 1 137 ? -2.214 -7.140 -7.113 1.00 97.25 137 ILE A N 1
ATOM 1017 C CA . ILE A 1 137 ? -2.857 -5.915 -6.663 1.00 97.25 137 ILE A CA 1
ATOM 1018 C C . ILE A 1 137 ? -4.306 -6.248 -6.313 1.00 97.25 137 ILE A C 1
ATOM 1020 O O . ILE A 1 137 ? -5.032 -6.853 -7.111 1.00 97.25 137 ILE A O 1
ATOM 1024 N N . TYR A 1 138 ? -4.729 -5.830 -5.128 1.00 98.25 138 TYR A N 1
ATOM 1025 C CA . TYR A 1 138 ? -6.074 -5.992 -4.600 1.00 98.25 138 TYR A CA 1
ATOM 1026 C C . TYR A 1 138 ? -6.660 -4.627 -4.248 1.00 98.25 138 TYR A C 1
ATOM 1028 O O . TYR A 1 138 ? -5.971 -3.766 -3.705 1.00 98.25 138 TYR A O 1
ATOM 1036 N N . LEU A 1 139 ? -7.950 -4.447 -4.513 1.00 98.38 139 LEU A N 1
ATOM 1037 C CA . LEU A 1 139 ? -8.733 -3.378 -3.915 1.00 98.38 139 LEU A CA 1
ATOM 1038 C C . LEU A 1 139 ? -9.440 -3.943 -2.683 1.00 98.38 139 LEU A C 1
ATOM 1040 O O . LEU A 1 139 ? -10.276 -4.844 -2.804 1.00 98.38 139 LEU A O 1
ATOM 1044 N N . CYS A 1 140 ? -9.071 -3.421 -1.519 1.00 98.56 140 CYS A N 1
ATOM 1045 C CA . CYS A 1 140 ? -9.603 -3.826 -0.227 1.00 98.56 140 CYS A CA 1
ATOM 1046 C C . CYS A 1 140 ? -10.556 -2.755 0.305 1.00 98.56 140 CYS A C 1
ATOM 1048 O O . CYS A 1 140 ? -10.259 -1.563 0.216 1.00 98.56 140 CYS A O 1
ATOM 1050 N N . GLY A 1 141 ? -11.689 -3.174 0.863 1.00 98.31 141 GLY A N 1
ATOM 1051 C CA . GLY A 1 141 ? -12.718 -2.283 1.394 1.00 98.31 141 GLY A CA 1
ATOM 1052 C C . GLY A 1 141 ? -13.516 -2.924 2.525 1.00 98.31 141 GLY A C 1
ATOM 1053 O O . GLY A 1 141 ? -13.290 -4.079 2.886 1.00 98.31 141 GLY A O 1
ATOM 1054 N N . GLN A 1 142 ? -14.441 -2.161 3.112 1.00 98.00 142 GLN A N 1
ATOM 1055 C CA . GLN A 1 142 ? -15.239 -2.598 4.269 1.00 98.00 142 GLN A CA 1
ATOM 1056 C C . GLN A 1 142 ? -14.349 -3.116 5.421 1.00 98.00 142 GLN A C 1
ATOM 1058 O O . GLN A 1 142 ? -14.356 -4.312 5.741 1.00 98.00 142 GLN A O 1
ATOM 1063 N N . PRO A 1 143 ? -13.519 -2.242 6.023 1.00 98.12 143 PRO A N 1
ATOM 1064 C CA . PRO A 1 143 ? -12.546 -2.654 7.018 1.00 98.12 143 PRO A CA 1
ATOM 1065 C C . PRO A 1 143 ? -13.236 -3.117 8.301 1.00 98.12 143 PRO A C 1
ATOM 1067 O O . PRO A 1 143 ? -14.232 -2.545 8.754 1.00 98.12 143 PRO A O 1
ATOM 1070 N N . ARG A 1 144 ? -12.660 -4.141 8.928 1.00 98.31 144 ARG A N 1
ATOM 1071 C CA . ARG A 1 144 ? -13.140 -4.745 10.182 1.00 98.31 144 ARG A CA 1
ATOM 1072 C C . ARG A 1 144 ? -12.676 -3.982 11.433 1.00 98.31 144 ARG A C 1
ATOM 1074 O O . ARG A 1 144 ? -12.758 -4.507 12.538 1.00 98.31 144 ARG A O 1
ATOM 1081 N N . GLY A 1 145 ? -12.183 -2.760 11.252 1.00 97.75 145 GLY A N 1
ATOM 1082 C CA . GLY A 1 145 ? -11.661 -1.878 12.289 1.00 97.75 145 GLY A CA 1
ATOM 1083 C C . GLY A 1 145 ? -11.018 -0.634 11.681 1.00 97.75 145 GLY A C 1
ATOM 1084 O O . GLY A 1 145 ? -10.927 -0.501 10.460 1.00 97.75 145 GLY A O 1
ATOM 1085 N N . ASP A 1 146 ? -10.583 0.289 12.527 1.00 98.31 146 ASP A N 1
ATOM 1086 C CA . ASP A 1 146 ? -9.688 1.369 12.115 1.00 98.31 146 ASP A CA 1
ATOM 1087 C C . ASP A 1 146 ? -8.231 0.882 11.997 1.00 98.31 146 ASP A C 1
ATOM 1089 O O . ASP A 1 146 ? -7.897 -0.255 12.340 1.00 98.31 146 ASP A O 1
ATOM 1093 N N . TRP A 1 147 ? -7.336 1.733 11.492 1.00 97.81 147 TRP A N 1
ATOM 1094 C CA . TRP A 1 147 ? -5.929 1.365 11.358 1.00 97.81 147 TRP A CA 1
ATOM 1095 C C . TRP A 1 147 ? -5.297 0.955 12.689 1.00 97.81 147 TRP A C 1
ATOM 1097 O O . TRP A 1 147 ? -4.554 -0.019 12.710 1.00 97.81 147 TRP A O 1
ATOM 1107 N N . ALA A 1 148 ? -5.604 1.635 13.796 1.00 97.88 148 ALA A N 1
ATOM 1108 C CA . ALA A 1 148 ? -5.023 1.322 15.101 1.00 97.88 148 ALA A CA 1
ATOM 1109 C C . ALA A 1 148 ? -5.416 -0.083 15.587 1.00 97.88 148 ALA A C 1
ATOM 1111 O O . ALA A 1 148 ? -4.588 -0.789 16.166 1.00 97.88 148 ALA A O 1
ATOM 1112 N N . GLN A 1 149 ? -6.647 -0.511 15.307 1.00 98.31 149 GLN A N 1
ATOM 1113 C CA . GLN A 1 149 ? -7.146 -1.850 15.620 1.00 98.31 149 GLN A CA 1
ATOM 1114 C C . GLN A 1 149 ? -6.537 -2.929 14.718 1.00 98.31 149 GLN A C 1
ATOM 1116 O O . GLN A 1 149 ? -6.223 -4.023 15.189 1.00 98.31 149 GLN A O 1
ATOM 1121 N N . LEU A 1 150 ? -6.365 -2.640 13.425 1.00 97.94 150 LEU A N 1
ATOM 1122 C CA . LEU A 1 150 ? -5.871 -3.617 12.448 1.00 97.94 150 LEU A CA 1
ATOM 1123 C C . LEU A 1 150 ? -4.339 -3.771 12.493 1.00 97.94 150 LEU A C 1
ATOM 1125 O O . LEU A 1 150 ? -3.821 -4.869 12.281 1.00 97.94 150 LEU A O 1
ATOM 1129 N N . TRP A 1 151 ? -3.607 -2.694 12.797 1.00 97.81 151 TRP A N 1
ATOM 1130 C CA . TRP A 1 151 ? -2.145 -2.624 12.676 1.00 97.81 151 TRP A CA 1
ATOM 1131 C C . TRP A 1 151 ? -1.374 -3.699 13.444 1.00 97.81 151 TRP A C 1
ATOM 1133 O O . TRP A 1 151 ? -0.470 -4.279 12.848 1.00 97.81 151 TRP A O 1
ATOM 1143 N N . PRO A 1 152 ? -1.708 -4.051 14.703 1.00 96.75 152 PRO A N 1
ATOM 1144 C CA . PRO A 1 152 ? -0.997 -5.112 15.415 1.00 96.75 152 PRO A CA 1
ATOM 1145 C C . PRO A 1 152 ? -1.004 -6.454 14.674 1.00 96.75 152 PRO A C 1
ATOM 1147 O O . PRO A 1 152 ? -0.004 -7.163 14.711 1.00 96.75 152 PRO A O 1
ATOM 1150 N N . GLY A 1 153 ? -2.097 -6.786 13.977 1.00 96.50 153 GLY A N 1
ATOM 1151 C CA . GLY A 1 153 ? -2.193 -8.004 13.166 1.00 96.50 153 GLY A CA 1
ATOM 1152 C C . GLY A 1 153 ? -1.588 -7.864 11.768 1.00 96.50 153 GLY A C 1
ATOM 1153 O O . GLY A 1 153 ? -1.232 -8.871 11.156 1.00 96.50 153 GLY A O 1
ATOM 1154 N N . LEU A 1 154 ? -1.466 -6.632 11.268 1.00 96.44 154 LEU A N 1
ATOM 1155 C CA . LEU A 1 154 ? -0.782 -6.331 10.013 1.00 96.44 154 LEU A CA 1
ATOM 1156 C C . LEU A 1 154 ? 0.743 -6.332 10.158 1.00 96.44 154 LEU A C 1
ATOM 1158 O O . LEU A 1 154 ? 1.421 -6.393 9.144 1.00 96.44 154 LEU A O 1
ATOM 1162 N N . ARG A 1 155 ? 1.295 -6.264 11.376 1.00 96.12 155 ARG A N 1
ATOM 1163 C CA . ARG A 1 155 ? 2.746 -6.298 11.618 1.00 96.12 155 ARG A CA 1
ATOM 1164 C C . ARG A 1 155 ? 3.321 -7.708 11.486 1.00 96.12 155 ARG A C 1
ATOM 1166 O O . ARG A 1 155 ? 2.794 -8.641 12.086 1.00 96.12 155 ARG A O 1
ATOM 1173 N N . HIS A 1 156 ? 4.427 -7.850 10.758 1.00 93.94 156 HIS A N 1
ATOM 1174 C CA . HIS A 1 156 ? 5.096 -9.138 10.524 1.00 93.94 156 HIS A CA 1
ATOM 1175 C C . HIS A 1 156 ? 6.601 -8.974 10.210 1.00 93.94 156 HIS A C 1
ATOM 1177 O O . HIS A 1 156 ? 7.078 -7.849 10.052 1.00 93.94 156 HIS A O 1
ATOM 1183 N N . PHE A 1 157 ? 7.355 -10.082 10.172 1.00 91.19 157 PHE A N 1
ATOM 1184 C CA . PHE A 1 157 ? 8.833 -10.113 10.075 1.00 91.19 157 PHE A CA 1
ATOM 1185 C C . PHE A 1 157 ? 9.380 -11.204 9.128 1.00 91.19 157 PHE A C 1
ATOM 1187 O O . PHE A 1 157 ? 10.562 -11.540 9.193 1.00 91.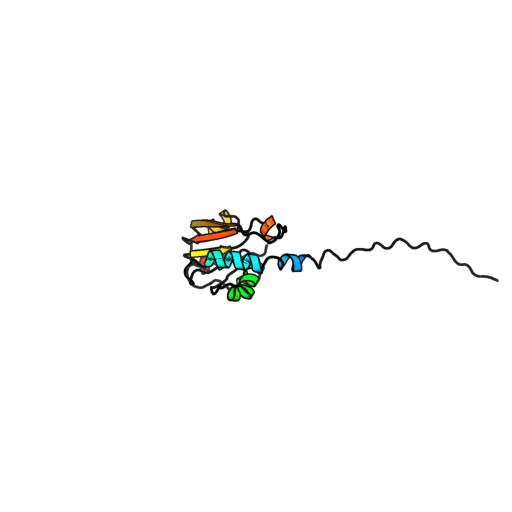19 157 PHE A O 1
ATOM 1194 N N . ASP A 1 158 ? 8.507 -11.829 8.345 1.00 80.00 158 ASP A N 1
ATOM 1195 C CA . ASP A 1 158 ? 8.765 -13.012 7.515 1.00 80.00 158 ASP A CA 1
ATOM 1196 C C . ASP A 1 158 ? 9.116 -12.708 6.052 1.00 80.00 158 ASP A C 1
ATOM 1198 O O . ASP A 1 158 ? 8.686 -11.660 5.519 1.00 80.00 158 ASP A O 1
#

Sequence (158 aa):
MGLARGRVRRVGWVVLTAASFVLAVLVETYGWPQFVDQVAAAAAPLPPAVPIFTGNYGEAGALSILGPAAGVDRAVYSGHNNYALWGPPPGRPDTVLCVGRFKPGYLERFWAEVRKIADIRPPDGVDNAEKSGGAAIYLCGQPRGDWAQLWPGLRHFD